Protein AF-M0ZXF6-F1 (afdb_monomer)

Mean predicted aligned error: 4.03 Å

Organism: Solanum tuberosum (NCBI:txid4113)

Foldseek 3Di:
DDPPPLAQDVCVVVVVLLVLQVCCPPPPLVSNVVSLVVLLVNLQRLNNLVSCVVSVVLVSLLCLLPPPPDPVSVVSSVCSCVVHPSNVVVCVVVVPDRD

Structure (mmCIF, N/CA/C/O backbone):
data_AF-M0ZXF6-F1
#
_entry.id   AF-M0ZXF6-F1
#
loop_
_atom_site.group_PDB
_atom_site.id
_atom_site.type_symbol
_atom_site.label_atom_id
_atom_site.label_alt_id
_atom_site.label_comp_id
_atom_site.label_asym_id
_atom_site.label_entity_id
_atom_site.label_seq_id
_atom_site.pdbx_PDB_ins_code
_atom_site.Cartn_x
_atom_site.Cartn_y
_atom_site.Cartn_z
_atom_site.occupancy
_atom_site.B_iso_or_equiv
_atom_site.auth_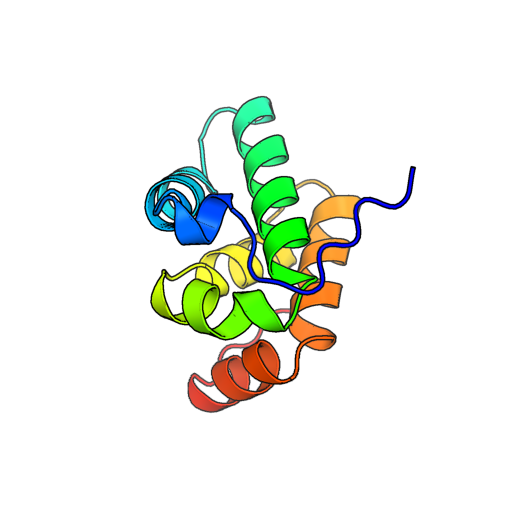seq_id
_atom_site.auth_comp_id
_atom_site.auth_asym_id
_atom_site.auth_atom_id
_atom_site.pdbx_PDB_model_num
ATOM 1 N N . MET A 1 1 ? 18.525 16.537 8.254 1.00 36.56 1 MET A N 1
ATOM 2 C CA . MET A 1 1 ? 17.357 17.131 7.569 1.00 36.56 1 MET A CA 1
ATOM 3 C C . MET A 1 1 ? 16.160 16.228 7.848 1.00 36.56 1 MET A C 1
ATOM 5 O O . MET A 1 1 ? 15.932 15.271 7.127 1.00 36.56 1 MET A O 1
ATOM 9 N N . THR A 1 2 ? 15.481 16.412 8.979 1.00 41.56 2 THR A N 1
ATOM 10 C CA . THR A 1 2 ? 14.374 15.535 9.391 1.00 41.56 2 THR A CA 1
ATOM 11 C C . THR A 1 2 ? 13.068 16.126 8.885 1.00 41.56 2 THR A C 1
ATOM 13 O O . THR A 1 2 ? 12.402 16.885 9.583 1.00 41.56 2 THR A O 1
ATOM 16 N N . GLY A 1 3 ? 12.724 15.811 7.639 1.00 50.78 3 GLY A N 1
ATOM 17 C CA . GLY A 1 3 ? 11.406 16.094 7.081 1.00 50.78 3 GLY A CA 1
ATOM 18 C C . GLY A 1 3 ? 10.364 15.138 7.655 1.00 50.78 3 GLY A C 1
ATOM 19 O O . GLY A 1 3 ? 9.817 14.332 6.919 1.00 50.78 3 GLY A O 1
ATOM 20 N N . SER A 1 4 ? 10.114 15.186 8.963 1.00 52.34 4 SER A N 1
ATOM 21 C CA . SER A 1 4 ? 8.955 14.518 9.558 1.00 52.34 4 SER A CA 1
ATOM 22 C C . SER A 1 4 ? 7.875 15.572 9.748 1.00 52.34 4 SER A C 1
ATOM 24 O O . SER A 1 4 ? 7.760 16.188 10.807 1.00 52.34 4 SER A O 1
ATOM 26 N N . LYS A 1 5 ? 7.129 15.859 8.677 1.00 57.62 5 LYS A N 1
ATOM 27 C CA . LYS A 1 5 ? 5.858 16.562 8.838 1.00 57.62 5 LYS A CA 1
ATOM 28 C C . LYS A 1 5 ? 4.911 15.561 9.493 1.00 57.62 5 LYS A C 1
ATOM 30 O O . LYS A 1 5 ? 4.616 14.524 8.918 1.00 57.62 5 LYS A O 1
ATOM 35 N N . THR A 1 6 ? 4.439 15.878 10.690 1.00 66.12 6 THR A N 1
ATOM 36 C CA . THR A 1 6 ? 3.445 15.095 11.444 1.00 66.12 6 THR A CA 1
ATOM 37 C C . THR A 1 6 ? 2.035 15.158 10.834 1.00 66.12 6 THR A C 1
ATOM 39 O O . THR A 1 6 ? 1.083 14.654 11.425 1.00 66.12 6 THR A O 1
ATOM 42 N N . GLY A 1 7 ? 1.893 15.798 9.671 1.00 79.25 7 GLY A N 1
ATOM 43 C CA . GLY A 1 7 ? 0.637 15.991 8.957 1.00 79.25 7 GLY A CA 1
ATOM 44 C C . GLY A 1 7 ? 0.419 14.975 7.842 1.00 79.25 7 GLY A C 1
ATOM 45 O O . GLY A 1 7 ? 1.256 14.110 7.581 1.00 79.25 7 GLY A O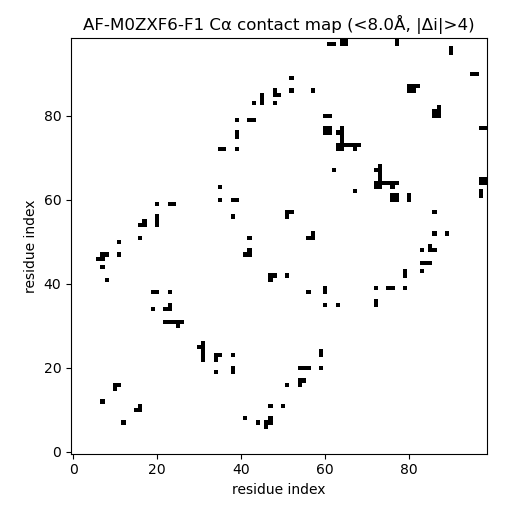 1
ATOM 46 N N . LYS A 1 8 ? -0.730 15.106 7.176 1.00 86.31 8 LYS A N 1
ATOM 47 C CA . LYS A 1 8 ? -1.042 14.317 5.986 1.00 86.31 8 LYS A CA 1
ATOM 48 C C . LYS A 1 8 ? -0.015 14.570 4.888 1.00 86.31 8 LYS A C 1
ATOM 50 O O . LYS A 1 8 ? 0.606 15.630 4.812 1.00 86.31 8 LYS A O 1
ATOM 55 N N . SER A 1 9 ? 0.177 13.568 4.038 1.00 90.69 9 SER A N 1
ATOM 56 C CA . SER A 1 9 ? 1.028 13.721 2.862 1.00 90.69 9 SER A CA 1
ATOM 57 C C . SER A 1 9 ? 0.441 14.759 1.908 1.00 90.69 9 SER A C 1
ATOM 59 O O . SER A 1 9 ? -0.735 14.663 1.557 1.00 90.69 9 SER A O 1
ATOM 61 N N . LEU A 1 10 ? 1.283 15.669 1.408 1.00 91.31 10 LEU A N 1
ATOM 62 C CA . LEU A 1 10 ? 0.901 16.629 0.365 1.00 91.31 10 LEU A CA 1
ATOM 63 C C . LEU A 1 10 ? 0.325 15.926 -0.869 1.00 91.31 10 LEU A C 1
ATOM 65 O O . LEU A 1 10 ? -0.614 16.419 -1.463 1.00 91.31 10 LEU A O 1
ATOM 69 N N . LEU A 1 11 ? 0.795 14.719 -1.202 1.00 89.75 11 LEU A N 1
ATOM 70 C CA . LEU A 1 11 ? 0.234 13.939 -2.311 1.00 89.75 11 LEU A CA 1
ATOM 71 C C . LEU A 1 11 ? -1.258 13.623 -2.112 1.00 89.75 11 LEU A C 1
ATOM 73 O O . LEU A 1 11 ? -2.020 13.568 -3.077 1.00 89.75 11 LEU A O 1
ATOM 77 N N . ILE A 1 12 ? -1.685 13.403 -0.869 1.00 92.44 12 ILE A N 1
ATOM 78 C CA . ILE A 1 12 ? -3.096 13.173 -0.548 1.00 92.44 12 ILE A CA 1
ATOM 79 C C . ILE A 1 12 ? -3.850 14.503 -0.539 1.00 92.44 12 ILE A C 1
ATOM 81 O O . ILE A 1 12 ? -4.948 14.570 -1.086 1.00 92.44 12 ILE A O 1
ATOM 85 N N . GLU A 1 13 ? -3.260 15.551 0.040 1.00 92.12 13 GLU A N 1
ATOM 86 C CA . GLU A 1 13 ? -3.863 16.891 0.092 1.00 92.12 13 GLU A CA 1
ATOM 87 C C . GLU A 1 13 ? -4.075 17.488 -1.309 1.00 92.12 13 GLU A C 1
ATOM 89 O O . GLU A 1 13 ? -5.135 18.047 -1.580 1.00 92.12 13 GLU A O 1
ATOM 94 N N . ASP A 1 14 ? -3.138 17.256 -2.227 1.00 93.88 14 ASP A N 1
ATOM 95 C CA . ASP A 1 14 ? -3.190 17.672 -3.633 1.00 93.88 14 ASP A CA 1
ATOM 96 C C . ASP A 1 14 ? -4.100 16.767 -4.490 1.00 93.88 14 ASP A C 1
ATOM 98 O O . ASP A 1 14 ? -4.180 16.918 -5.709 1.00 93.88 14 ASP A O 1
ATOM 102 N N . GLY A 1 15 ? -4.780 15.786 -3.882 1.00 92.94 15 GLY A N 1
ATOM 103 C CA . GLY A 1 15 ? -5.740 14.923 -4.571 1.00 92.94 15 GLY A CA 1
ATOM 104 C C . GLY A 1 15 ? -5.114 13.911 -5.536 1.00 92.94 15 GLY A C 1
ATOM 105 O O . GLY A 1 15 ? -5.813 13.377 -6.393 1.00 92.94 15 GLY A O 1
ATOM 106 N N . THR A 1 16 ? -3.817 13.610 -5.411 1.00 95.75 16 THR A N 1
ATOM 107 C CA . THR A 1 16 ? -3.114 12.688 -6.330 1.00 95.75 16 THR A CA 1
ATOM 108 C C . THR A 1 16 ? -3.340 11.211 -6.004 1.00 95.75 16 THR A C 1
ATOM 110 O O . THR A 1 16 ? -3.124 10.344 -6.852 1.00 95.75 16 THR A O 1
ATOM 113 N N . LEU A 1 17 ? -3.812 10.905 -4.791 1.00 95.94 17 LEU A N 1
ATOM 114 C CA . LEU A 1 17 ? -4.011 9.538 -4.308 1.00 95.94 17 LEU A CA 1
ATOM 115 C C . LEU A 1 17 ? -4.816 8.633 -5.270 1.00 95.94 17 LEU A C 1
ATOM 117 O O . LEU A 1 17 ? -4.356 7.516 -5.504 1.00 95.94 17 LEU A O 1
ATOM 121 N N . PRO A 1 18 ? -5.947 9.059 -5.875 1.00 95.75 18 PRO A N 1
ATOM 122 C CA . PRO A 1 18 ? -6.688 8.217 -6.818 1.00 95.75 18 PRO A CA 1
ATOM 123 C C . PRO A 1 18 ? -5.846 7.790 -8.025 1.00 95.75 18 PRO A C 1
ATOM 125 O O . PRO A 1 18 ? -5.906 6.636 -8.444 1.00 95.75 18 PRO A O 1
ATOM 128 N N . TRP A 1 19 ? -5.013 8.695 -8.548 1.00 95.50 19 TRP A N 1
ATOM 129 C CA . TRP A 1 19 ? -4.119 8.388 -9.663 1.00 95.50 19 TRP A CA 1
ATOM 130 C C . TRP A 1 19 ? -3.044 7.378 -9.253 1.00 95.50 19 TRP A C 1
ATOM 132 O O . TRP A 1 19 ? -2.760 6.442 -9.999 1.00 95.50 19 TRP A O 1
ATOM 142 N N . ILE A 1 20 ? -2.482 7.527 -8.048 1.00 96.44 20 ILE A N 1
ATOM 143 C CA . ILE A 1 20 ? -1.492 6.587 -7.500 1.00 96.44 20 ILE A CA 1
ATOM 144 C C . ILE A 1 20 ? -2.107 5.188 -7.374 1.00 96.44 20 ILE A C 1
ATOM 146 O O . ILE A 1 20 ? -1.512 4.221 -7.842 1.00 96.44 20 ILE A O 1
ATOM 150 N N . VAL A 1 21 ? -3.307 5.079 -6.794 1.00 97.12 21 VAL A N 1
ATOM 151 C CA . VAL A 1 21 ? -4.020 3.800 -6.633 1.00 97.12 21 VAL A CA 1
ATOM 152 C C . VAL A 1 21 ? -4.311 3.161 -7.990 1.00 97.12 21 VAL A C 1
ATOM 154 O O . VAL A 1 21 ? -3.998 1.992 -8.190 1.00 97.12 21 VAL A O 1
ATOM 157 N N . GLN A 1 22 ? -4.817 3.931 -8.957 1.00 96.19 22 GLN A N 1
ATOM 158 C CA . GLN A 1 22 ? -5.120 3.430 -10.302 1.00 96.19 22 GLN A CA 1
ATOM 159 C C . GLN A 1 22 ? -3.884 2.875 -11.029 1.00 96.19 22 GLN A C 1
ATOM 161 O O . GLN A 1 22 ? -4.001 1.952 -11.833 1.00 96.19 22 GLN A O 1
ATOM 166 N N . ASN A 1 23 ? -2.699 3.424 -10.759 1.00 95.81 23 ASN A N 1
ATOM 167 C CA . ASN A 1 23 ? -1.458 3.021 -11.418 1.00 95.81 23 ASN A CA 1
ATOM 168 C C . ASN A 1 23 ? -0.620 2.033 -10.583 1.00 95.81 23 ASN A C 1
ATOM 170 O O . ASN A 1 23 ? 0.472 1.650 -11.001 1.00 95.81 23 ASN A O 1
ATOM 174 N N . ALA A 1 24 ? -1.111 1.583 -9.427 1.00 95.25 24 ALA A N 1
ATOM 175 C CA . ALA A 1 24 ? -0.380 0.692 -8.526 1.00 95.25 24 ALA A CA 1
ATOM 176 C C . ALA A 1 24 ? -0.064 -0.679 -9.131 1.00 95.25 24 ALA A C 1
ATOM 178 O O . ALA A 1 24 ? 0.938 -1.289 -8.764 1.00 95.25 24 ALA A O 1
ATOM 179 N N . ASN A 1 25 ? -0.880 -1.137 -10.081 1.00 94.50 25 ASN A N 1
ATOM 180 C CA . ASN A 1 25 ? -0.662 -2.360 -10.847 1.00 94.50 25 ASN A CA 1
ATOM 181 C C . ASN A 1 25 ? -0.278 -2.065 -12.309 1.00 94.50 25 ASN A C 1
ATOM 183 O O . ASN A 1 25 ? -0.793 -2.681 -13.235 1.00 94.50 25 ASN A O 1
ATOM 187 N N . ASN A 1 26 ? 0.584 -1.070 -12.538 1.00 95.50 26 ASN A N 1
ATOM 188 C CA . ASN A 1 26 ? 1.036 -0.731 -13.889 1.00 95.50 26 ASN A CA 1
ATOM 189 C C . ASN A 1 26 ? 1.770 -1.915 -14.551 1.00 95.50 26 ASN A C 1
ATOM 191 O O . ASN A 1 26 ? 2.567 -2.587 -13.901 1.00 95.50 26 ASN A O 1
ATOM 195 N N . GLU A 1 27 ? 1.579 -2.139 -15.850 1.00 92.94 27 GLU A N 1
ATOM 196 C CA . GLU A 1 27 ? 2.241 -3.232 -16.583 1.00 92.94 27 GLU A CA 1
ATOM 197 C C . GLU A 1 27 ? 3.772 -3.085 -16.615 1.00 92.94 27 GLU A C 1
ATOM 19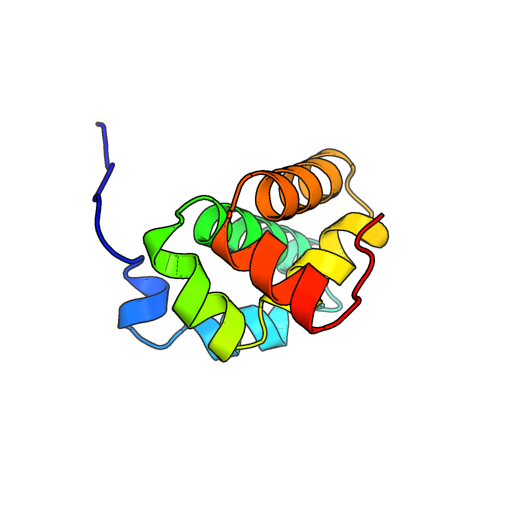9 O O . GLU A 1 27 ? 4.521 -4.060 -16.473 1.00 92.94 27 GLU A O 1
ATOM 204 N N . ALA A 1 28 ? 4.267 -1.849 -16.722 1.00 95.00 28 ALA A N 1
ATOM 205 C CA . ALA A 1 28 ? 5.694 -1.574 -16.745 1.00 95.00 28 ALA A CA 1
ATOM 206 C C . ALA A 1 28 ? 6.303 -1.785 -15.351 1.00 95.00 28 ALA A C 1
ATOM 208 O O . ALA A 1 28 ? 6.122 -0.979 -14.437 1.00 95.00 28 ALA A O 1
ATOM 209 N N . SER A 1 29 ? 7.095 -2.852 -15.213 1.00 90.88 29 SER A N 1
ATOM 210 C CA .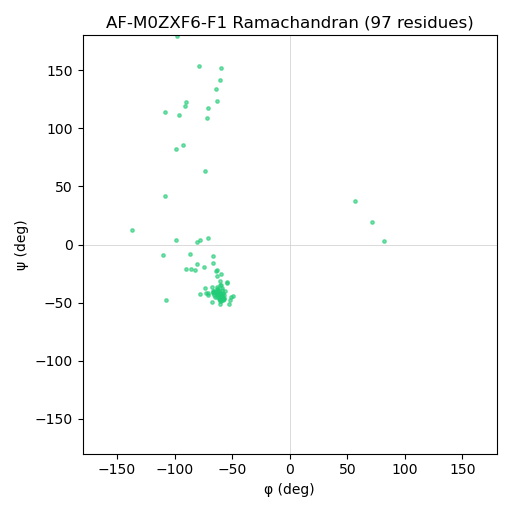 SER A 1 29 ? 7.734 -3.254 -13.950 1.00 90.88 29 SER A CA 1
ATOM 211 C C . SER A 1 29 ? 8.470 -2.114 -13.214 1.00 90.88 29 SER A C 1
ATOM 213 O O . SER A 1 29 ? 8.250 -1.962 -12.009 1.00 90.88 29 SER A O 1
ATOM 215 N N . PRO A 1 30 ? 9.266 -1.246 -13.883 1.00 92.56 30 PRO A N 1
ATOM 216 C CA . PRO A 1 30 ? 9.904 -0.116 -13.204 1.00 92.56 30 PRO A CA 1
ATOM 217 C C . PRO A 1 30 ? 8.904 0.888 -12.619 1.00 92.56 30 PRO A C 1
ATOM 219 O O . PRO A 1 30 ? 9.089 1.344 -11.494 1.00 92.56 30 PRO A O 1
ATOM 222 N N . ILE A 1 31 ? 7.832 1.205 -13.354 1.00 94.56 31 ILE A N 1
ATOM 223 C CA . ILE A 1 31 ? 6.800 2.155 -12.917 1.00 94.56 31 ILE A CA 1
ATOM 224 C C . ILE A 1 31 ? 6.034 1.565 -11.737 1.00 94.56 31 ILE A C 1
ATOM 226 O O . ILE A 1 31 ? 5.940 2.200 -10.687 1.00 94.56 31 ILE A O 1
ATOM 230 N N . ARG A 1 32 ? 5.572 0.318 -11.878 1.00 96.00 32 ARG A N 1
ATOM 231 C CA . ARG A 1 32 ? 4.856 -0.411 -10.830 1.00 96.00 32 ARG A CA 1
ATOM 232 C C . ARG A 1 32 ? 5.632 -0.411 -9.520 1.00 96.00 32 ARG A C 1
ATOM 234 O O . ARG A 1 32 ? 5.111 0.044 -8.511 1.00 96.00 32 ARG A O 1
ATOM 241 N N . ARG A 1 33 ? 6.915 -0.789 -9.554 1.00 95.94 33 ARG A N 1
ATOM 242 C CA . ARG A 1 33 ? 7.796 -0.786 -8.375 1.00 95.94 33 ARG A CA 1
ATOM 243 C C . ARG A 1 33 ? 7.789 0.557 -7.639 1.00 95.94 33 ARG A C 1
ATOM 245 O O . ARG A 1 33 ? 7.725 0.587 -6.412 1.00 95.94 33 ARG A O 1
ATOM 252 N N . HIS A 1 34 ? 7.933 1.665 -8.367 1.00 95.94 34 HIS A N 1
ATOM 253 C CA . HIS A 1 34 ? 7.984 2.991 -7.751 1.00 95.94 34 HIS A CA 1
ATOM 254 C C . HIS A 1 34 ? 6.644 3.386 -7.128 1.00 95.94 34 HIS A C 1
ATOM 256 O O . HIS A 1 34 ? 6.632 3.988 -6.055 1.00 95.94 34 HIS A O 1
ATOM 262 N N . ILE A 1 35 ? 5.534 3.009 -7.759 1.00 97.19 35 ILE A N 1
ATOM 263 C CA . ILE A 1 35 ? 4.192 3.302 -7.254 1.00 97.19 35 ILE A CA 1
ATOM 264 C C . ILE A 1 35 ? 3.858 2.436 -6.036 1.00 97.19 35 ILE A C 1
ATOM 266 O O . ILE A 1 35 ? 3.353 2.960 -5.046 1.00 97.19 35 ILE A O 1
ATOM 270 N N . GLU A 1 36 ? 4.209 1.149 -6.049 1.00 97.69 36 GLU A N 1
ATOM 271 C CA . GLU A 1 36 ? 4.042 0.258 -4.894 1.00 97.69 36 GLU A CA 1
ATOM 272 C C . GLU A 1 36 ? 4.820 0.780 -3.674 1.00 97.69 36 GLU A C 1
ATOM 274 O O . GLU A 1 36 ? 4.273 0.865 -2.576 1.00 97.69 36 GLU A O 1
ATOM 279 N N . LEU A 1 37 ? 6.068 1.228 -3.866 1.00 96.94 37 LEU A N 1
ATOM 280 C CA . LEU A 1 37 ? 6.844 1.880 -2.805 1.00 96.94 37 LEU A CA 1
ATOM 281 C C . LEU A 1 37 ? 6.192 3.176 -2.314 1.00 96.94 37 LEU A C 1
ATOM 283 O O . LEU A 1 37 ? 6.137 3.407 -1.108 1.00 96.94 37 LEU A O 1
ATOM 287 N N . ALA A 1 38 ? 5.701 4.022 -3.224 1.00 96.62 38 ALA A N 1
ATOM 288 C CA . ALA A 1 38 ? 5.016 5.256 -2.852 1.00 96.62 38 ALA A CA 1
ATOM 289 C C . ALA A 1 38 ? 3.768 4.969 -2.003 1.00 96.62 38 ALA A C 1
ATOM 291 O O . ALA A 1 38 ? 3.589 5.599 -0.962 1.00 96.62 38 ALA A O 1
ATOM 292 N N . LEU A 1 39 ? 2.953 3.981 -2.387 1.00 97.19 39 LEU A N 1
ATOM 293 C CA . LEU A 1 39 ? 1.800 3.543 -1.598 1.00 97.19 39 LEU A CA 1
ATOM 294 C C . LEU A 1 39 ? 2.210 3.045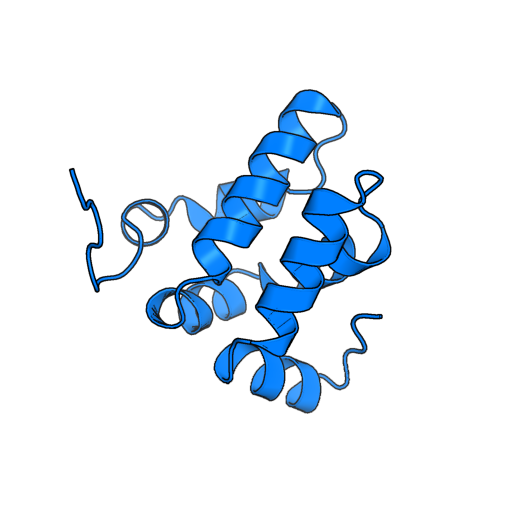 -0.215 1.00 97.19 39 LEU A C 1
ATOM 296 O O . LEU A 1 39 ? 1.640 3.490 0.779 1.00 97.19 39 LEU A O 1
ATOM 300 N N . CYS A 1 40 ? 3.216 2.174 -0.136 1.00 97.50 40 CYS A N 1
ATOM 301 C CA . CYS A 1 40 ? 3.722 1.679 1.138 1.00 97.50 40 CYS A CA 1
ATOM 302 C C . CYS A 1 40 ? 4.180 2.821 2.055 1.00 97.50 40 CYS A C 1
ATOM 304 O O . CYS A 1 40 ? 3.785 2.852 3.217 1.00 97.50 40 CYS A O 1
ATOM 306 N N . HIS A 1 41 ? 4.954 3.783 1.545 1.00 95.62 41 HIS A N 1
ATOM 307 C CA . HIS A 1 41 ? 5.431 4.919 2.339 1.00 95.62 41 HIS A CA 1
ATOM 308 C C . HIS A 1 41 ? 4.301 5.861 2.770 1.00 95.62 41 HIS A C 1
ATOM 310 O O . HIS A 1 41 ? 4.288 6.315 3.911 1.00 95.62 41 HIS A O 1
ATOM 316 N N . LEU A 1 42 ? 3.318 6.134 1.904 1.00 96.62 42 LEU A N 1
ATOM 317 C CA . LEU A 1 42 ? 2.132 6.905 2.293 1.00 96.62 42 LEU A CA 1
ATOM 318 C C . LEU A 1 42 ? 1.383 6.217 3.440 1.00 96.62 42 LEU A C 1
ATOM 320 O O . LEU A 1 42 ? 0.982 6.879 4.398 1.00 96.62 42 LEU A O 1
ATOM 324 N N . ALA A 1 43 ? 1.247 4.896 3.355 1.00 96.94 43 ALA A N 1
ATOM 325 C CA . ALA A 1 43 ? 0.509 4.080 4.305 1.00 96.94 43 ALA A CA 1
ATOM 326 C C . ALA A 1 43 ? 1.240 3.870 5.645 1.00 96.94 43 ALA A C 1
ATOM 328 O O . ALA A 1 43 ? 0.588 3.590 6.647 1.00 96.94 43 ALA A O 1
ATOM 329 N N . GLN A 1 44 ? 2.562 4.064 5.709 1.00 95.06 44 GLN A N 1
ATOM 330 C CA . GLN A 1 44 ? 3.311 4.024 6.975 1.00 95.06 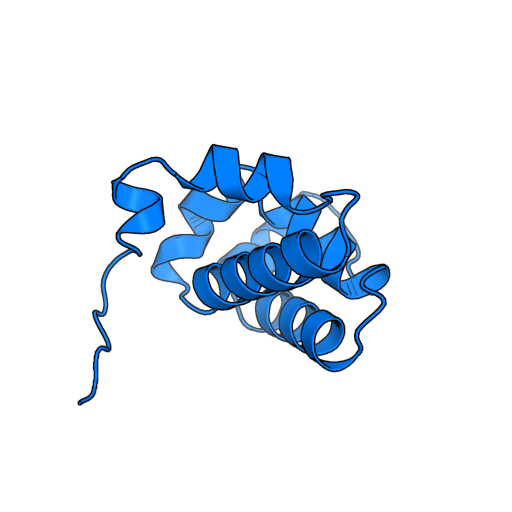44 GLN A CA 1
ATOM 331 C C . GLN A 1 44 ? 2.888 5.120 7.964 1.00 95.06 44 GLN A C 1
ATOM 333 O O . GLN A 1 44 ? 3.108 4.987 9.168 1.00 95.06 44 GLN A O 1
ATOM 338 N N . HIS A 1 45 ? 2.289 6.207 7.477 1.00 94.56 45 HIS A N 1
ATOM 339 C CA . HIS A 1 45 ? 1.805 7.290 8.321 1.00 94.56 45 HIS A CA 1
ATOM 340 C C . HIS A 1 45 ? 0.313 7.113 8.618 1.00 94.56 45 HIS A C 1
ATOM 342 O O . HIS A 1 45 ? -0.531 7.329 7.752 1.00 94.56 45 HIS A O 1
ATOM 348 N N . GLU A 1 46 ? -0.025 6.809 9.874 1.00 94.94 46 GLU A N 1
ATOM 349 C CA . GLU A 1 46 ? -1.410 6.558 10.314 1.00 94.94 46 GLU A CA 1
ATOM 350 C C . GLU A 1 46 ? -2.383 7.696 9.962 1.00 94.94 46 GLU A C 1
ATOM 352 O O . GLU A 1 46 ? -3.547 7.462 9.641 1.00 94.94 46 GLU A O 1
ATOM 357 N N . VAL A 1 47 ? -1.898 8.941 9.952 1.00 95.88 47 VAL A N 1
ATOM 358 C CA . VAL A 1 47 ? -2.691 10.123 9.581 1.00 95.88 47 VAL A CA 1
ATOM 359 C C . VAL A 1 47 ? -3.252 10.048 8.150 1.00 95.88 47 VAL A C 1
ATOM 361 O O . VAL A 1 47 ? -4.300 10.632 7.874 1.00 95.88 47 VAL A O 1
ATOM 364 N N . ASN A 1 48 ? -2.603 9.290 7.259 1.00 96.75 48 ASN A N 1
ATOM 365 C CA . ASN A 1 48 ? -3.032 9.078 5.877 1.00 96.75 48 ASN A CA 1
ATOM 366 C C . ASN A 1 48 ? -4.043 7.929 5.742 1.00 96.75 48 ASN A C 1
ATOM 368 O O . ASN A 1 48 ? -4.784 7.881 4.759 1.00 96.75 48 ASN A O 1
ATOM 372 N N . ALA A 1 49 ? -4.098 7.005 6.708 1.00 97.19 49 ALA A N 1
ATOM 373 C CA . ALA A 1 49 ? -4.774 5.718 6.547 1.00 97.19 49 ALA A CA 1
ATOM 374 C C . ALA A 1 49 ? -6.261 5.862 6.189 1.00 97.19 49 ALA A C 1
ATOM 376 O O . ALA A 1 49 ? -6.751 5.179 5.293 1.00 97.19 49 ALA A O 1
ATOM 377 N N . LYS A 1 50 ? -6.981 6.801 6.816 1.00 97.00 50 LYS A N 1
ATOM 378 C CA . LYS A 1 50 ? -8.407 7.036 6.523 1.00 97.00 50 LYS A CA 1
ATOM 379 C C . LYS A 1 50 ? -8.656 7.477 5.080 1.00 97.00 50 LYS A C 1
ATOM 381 O O . LYS A 1 50 ? -9.616 7.012 4.469 1.00 97.00 50 LYS A O 1
ATOM 386 N N . ASP A 1 51 ? -7.824 8.365 4.544 1.00 97.69 51 ASP A N 1
ATOM 387 C CA . ASP A 1 51 ? -7.964 8.835 3.161 1.00 97.69 51 ASP A CA 1
ATOM 388 C C . ASP A 1 51 ? -7.528 7.749 2.176 1.00 97.69 51 ASP A C 1
ATOM 390 O O . ASP A 1 51 ? -8.189 7.532 1.166 1.00 97.69 51 ASP A O 1
ATOM 394 N N . MET A 1 52 ? -6.486 6.991 2.521 1.00 98.06 52 MET A N 1
ATOM 395 C CA . MET A 1 52 ? -6.037 5.827 1.757 1.00 98.06 52 MET A CA 1
ATOM 396 C C . MET A 1 52 ? -7.105 4.734 1.660 1.00 98.06 52 MET A C 1
ATOM 398 O O . MET A 1 52 ? -7.355 4.229 0.568 1.00 98.06 52 MET A O 1
ATOM 402 N N . ILE A 1 53 ? -7.787 4.413 2.763 1.00 98.25 53 ILE A N 1
ATOM 403 C CA . ILE A 1 53 ? -8.918 3.473 2.772 1.00 98.25 53 ILE A CA 1
ATOM 404 C C . ILE A 1 53 ? -10.038 3.984 1.862 1.00 98.25 53 ILE A C 1
ATOM 406 O O . ILE A 1 53 ? -10.486 3.259 0.976 1.00 98.25 53 ILE A O 1
ATOM 410 N N . LYS A 1 54 ? -10.456 5.246 2.030 1.00 97.00 54 LYS A N 1
ATOM 411 C CA . LYS A 1 54 ? -11.502 5.861 1.193 1.00 97.00 54 LYS A CA 1
ATOM 412 C C . LYS A 1 54 ? -11.126 5.902 -0.289 1.00 97.00 54 LYS A C 1
ATOM 414 O O . LYS A 1 54 ? -11.998 5.753 -1.135 1.00 97.00 54 LYS A O 1
ATOM 419 N N . GLY A 1 55 ? -9.844 6.093 -0.592 1.00 96.06 55 GLY A N 1
ATOM 420 C CA . GLY A 1 55 ? -9.298 6.122 -1.946 1.00 96.06 55 GLY A CA 1
ATOM 421 C C . GLY A 1 55 ? -9.060 4.744 -2.568 1.00 96.06 55 GLY A C 1
ATOM 422 O O . GLY A 1 55 ? -8.540 4.681 -3.676 1.00 96.06 55 GLY A O 1
ATOM 423 N N . GLY A 1 56 ? -9.396 3.648 -1.879 1.00 96.75 56 GLY A N 1
ATOM 424 C CA . GLY A 1 56 ? -9.236 2.284 -2.394 1.00 96.75 56 GLY A CA 1
ATOM 425 C C . GLY A 1 56 ? -7.825 1.702 -2.264 1.00 96.75 56 GLY A C 1
ATOM 426 O O . GLY A 1 56 ? -7.601 0.561 -2.659 1.00 96.75 56 GLY A O 1
ATOM 427 N N . ALA A 1 57 ? -6.883 2.425 -1.652 1.00 97.81 57 ALA A N 1
ATOM 428 C CA . ALA A 1 57 ? -5.493 1.985 -1.526 1.00 97.81 57 ALA A CA 1
ATOM 429 C C . ALA A 1 57 ? -5.327 0.717 -0.673 1.00 97.81 57 ALA A C 1
ATOM 431 O O . ALA A 1 57 ? -4.334 0.013 -0.827 1.00 97.81 57 ALA A O 1
ATOM 432 N N . LEU A 1 58 ? -6.286 0.405 0.211 1.00 98.00 58 LEU A N 1
ATOM 433 C CA . LEU A 1 58 ? -6.250 -0.821 1.014 1.00 98.00 58 LEU A CA 1
ATOM 434 C C . LEU A 1 58 ? -6.162 -2.077 0.134 1.00 98.00 58 LEU A C 1
ATOM 436 O O . LEU A 1 58 ? -5.367 -2.966 0.420 1.00 98.00 58 LEU A O 1
ATOM 440 N N . TRP A 1 59 ? -6.943 -2.137 -0.945 1.00 97.38 59 TRP A N 1
ATOM 441 C CA . TRP A 1 59 ? -6.952 -3.287 -1.849 1.00 97.38 59 TRP A CA 1
ATOM 442 C C . TRP A 1 59 ? -5.623 -3.447 -2.580 1.00 97.38 59 TRP A C 1
ATOM 444 O O . TRP A 1 59 ? -5.108 -4.558 -2.681 1.00 97.38 59 TRP A O 1
ATOM 454 N N . GLU A 1 60 ? -5.026 -2.334 -3.005 1.00 98.12 60 GLU A N 1
ATOM 455 C CA . GLU A 1 60 ? -3.699 -2.352 -3.616 1.00 98.12 60 GLU A CA 1
ATOM 456 C C . GLU A 1 60 ? -2.622 -2.773 -2.617 1.00 98.12 60 GLU A C 1
ATOM 458 O O . GLU A 1 60 ? -1.773 -3.583 -2.964 1.00 98.12 60 GLU A O 1
ATOM 463 N N . LEU A 1 61 ? -2.670 -2.319 -1.361 1.00 98.19 61 LEU A N 1
ATOM 464 C CA . LEU A 1 61 ? -1.726 -2.768 -0.329 1.00 98.19 61 LEU A CA 1
ATOM 465 C C . LEU A 1 61 ? -1.832 -4.278 -0.066 1.00 98.19 61 LEU A C 1
ATOM 467 O O . LEU A 1 61 ? -0.802 -4.932 0.080 1.00 98.19 61 LEU A O 1
ATOM 471 N N . VAL A 1 62 ? -3.049 -4.833 -0.049 1.00 98.25 62 VAL A N 1
ATOM 472 C CA . VAL A 1 62 ? -3.282 -6.284 0.088 1.00 98.25 62 VAL A CA 1
ATOM 473 C C . VAL A 1 62 ? -2.766 -7.052 -1.130 1.00 98.25 62 VAL A C 1
ATOM 475 O O . VAL A 1 62 ? -2.141 -8.099 -0.980 1.00 98.25 62 VAL A O 1
ATOM 478 N N . ARG A 1 63 ? -2.986 -6.539 -2.346 1.00 97.62 63 ARG A N 1
ATOM 479 C CA . ARG A 1 63 ? -2.404 -7.126 -3.561 1.00 97.62 63 ARG A CA 1
ATOM 480 C C . ARG A 1 63 ? -0.879 -7.104 -3.486 1.00 97.62 63 ARG A C 1
ATOM 482 O O . ARG A 1 63 ? -0.237 -8.117 -3.725 1.00 97.62 63 ARG A O 1
ATOM 489 N N . ILE A 1 64 ? -0.284 -5.973 -3.109 1.00 97.94 64 ILE A N 1
ATOM 490 C CA . ILE A 1 64 ? 1.172 -5.825 -3.006 1.00 97.94 64 ILE A CA 1
ATOM 491 C C . ILE A 1 64 ? 1.743 -6.786 -1.958 1.00 97.94 64 ILE A C 1
ATOM 493 O O . ILE A 1 64 ? 2.774 -7.399 -2.224 1.00 97.94 64 ILE A O 1
ATOM 497 N N . SER A 1 65 ? 1.089 -6.964 -0.802 1.00 97.88 65 SER A N 1
ATOM 498 C CA . SER A 1 65 ? 1.560 -7.877 0.254 1.00 97.88 65 SER A CA 1
ATOM 499 C C . SER A 1 65 ? 1.531 -9.355 -0.145 1.00 97.88 65 SER A C 1
ATOM 501 O O . SER A 1 65 ? 2.207 -10.161 0.493 1.00 97.88 65 SER A O 1
ATOM 503 N N . ARG A 1 66 ? 0.812 -9.713 -1.212 1.00 96.12 66 ARG A N 1
ATOM 504 C CA . ARG A 1 66 ? 0.669 -11.092 -1.703 1.00 96.12 66 ARG A CA 1
ATOM 505 C C . ARG A 1 66 ? 1.430 -11.345 -2.998 1.00 96.12 66 ARG A C 1
ATOM 507 O O . ARG A 1 66 ? 2.193 -12.302 -3.088 1.00 96.12 66 ARG A O 1
ATOM 514 N N . ASP A 1 67 ? 1.275 -10.441 -3.957 1.00 95.50 67 ASP A N 1
ATOM 515 C CA . ASP A 1 67 ? 1.597 -10.688 -5.363 1.00 95.50 67 ASP A CA 1
ATOM 516 C C . ASP A 1 67 ? 2.822 -9.900 -5.845 1.00 95.50 67 ASP A C 1
ATOM 518 O O . ASP A 1 67 ? 3.313 -10.127 -6.954 1.00 95.50 67 ASP A O 1
ATOM 522 N N . CYS A 1 68 ? 3.345 -8.957 -5.047 1.00 95.56 68 CYS A N 1
ATOM 523 C CA . CYS A 1 68 ? 4.520 -8.192 -5.454 1.00 95.56 68 CYS A CA 1
ATOM 524 C C . CYS A 1 68 ? 5.731 -9.124 -5.627 1.00 95.56 68 CYS A C 1
ATOM 526 O O . CYS A 1 68 ? 6.168 -9.808 -4.693 1.00 95.56 68 CYS A O 1
ATOM 528 N N . SER A 1 69 ? 6.323 -9.095 -6.826 1.00 92.88 69 SER A N 1
ATOM 529 C CA . SER A 1 69 ? 7.481 -9.921 -7.198 1.00 92.88 69 SER A CA 1
ATOM 530 C C . SER A 1 69 ? 8.758 -9.572 -6.433 1.00 92.88 69 SER A C 1
ATOM 532 O O . SER A 1 69 ? 9.759 -10.280 -6.531 1.00 92.88 69 SER A O 1
ATOM 534 N N . ARG A 1 70 ? 8.745 -8.466 -5.686 1.00 95.00 70 ARG A N 1
ATOM 535 C CA . ARG A 1 70 ? 9.871 -7.981 -4.904 1.00 95.00 70 ARG A CA 1
ATOM 536 C C . ARG A 1 70 ? 9.619 -8.175 -3.414 1.00 95.00 70 ARG A C 1
ATOM 538 O O . ARG A 1 70 ? 8.758 -7.520 -2.831 1.00 95.00 70 ARG A O 1
ATOM 545 N N . ASP A 1 71 ? 10.415 -9.042 -2.799 1.00 96.50 71 ASP A N 1
ATOM 546 C CA . ASP A 1 71 ? 10.296 -9.422 -1.385 1.00 96.50 71 ASP A CA 1
ATOM 547 C C . ASP A 1 71 ? 10.351 -8.251 -0.406 1.00 96.50 71 ASP A C 1
ATOM 549 O O . ASP A 1 71 ? 9.597 -8.219 0.567 1.00 96.50 71 ASP A O 1
ATOM 553 N N . ASP A 1 72 ? 11.226 -7.280 -0.671 1.00 96.25 72 ASP A N 1
ATOM 554 C CA . ASP A 1 72 ? 11.392 -6.086 0.156 1.00 96.25 72 ASP A CA 1
ATOM 555 C C . ASP A 1 72 ? 10.098 -5.262 0.211 1.00 96.25 72 ASP A C 1
ATOM 557 O O . ASP A 1 72 ? 9.636 -4.890 1.291 1.00 96.25 72 ASP A O 1
ATOM 561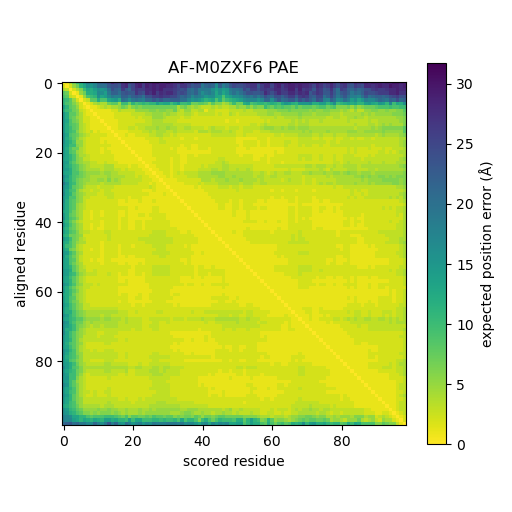 N N . ILE A 1 73 ? 9.475 -5.036 -0.946 1.00 97.56 73 ILE A N 1
ATOM 562 C CA . ILE A 1 73 ? 8.223 -4.282 -1.074 1.00 97.56 73 ILE A CA 1
ATOM 563 C C . ILE A 1 73 ? 7.049 -5.080 -0.512 1.00 97.56 73 ILE A C 1
ATOM 565 O O . ILE A 1 73 ? 6.241 -4.529 0.236 1.00 97.56 73 ILE A O 1
ATOM 569 N N . ARG A 1 74 ? 6.976 -6.379 -0.818 1.00 97.62 74 ARG A N 1
ATOM 570 C CA . ARG A 1 74 ? 5.929 -7.269 -0.306 1.00 97.62 74 ARG A CA 1
ATOM 571 C C . ARG A 1 74 ? 5.919 -7.297 1.224 1.00 97.62 74 ARG A C 1
ATOM 573 O O . ARG A 1 74 ? 4.883 -7.083 1.853 1.00 97.62 74 ARG A O 1
ATOM 580 N N . THR A 1 75 ? 7.098 -7.458 1.824 1.00 97.56 75 THR A N 1
ATOM 581 C CA . THR A 1 75 ? 7.286 -7.426 3.281 1.00 97.56 75 THR A CA 1
ATOM 582 C C . THR A 1 75 ? 6.923 -6.065 3.864 1.00 97.56 75 THR A C 1
ATOM 584 O O . THR A 1 75 ? 6.311 -5.991 4.931 1.00 97.56 75 THR A O 1
ATOM 587 N N . LEU A 1 76 ? 7.285 -4.976 3.181 1.00 97.62 76 LEU A N 1
ATOM 588 C CA . LEU A 1 76 ? 6.933 -3.629 3.612 1.00 97.62 76 LEU A CA 1
ATOM 589 C C . LEU A 1 76 ? 5.412 -3.416 3.618 1.00 97.62 76 LEU A C 1
ATOM 591 O O . LEU A 1 76 ? 4.891 -2.919 4.611 1.00 97.62 76 LEU A O 1
ATOM 595 N N 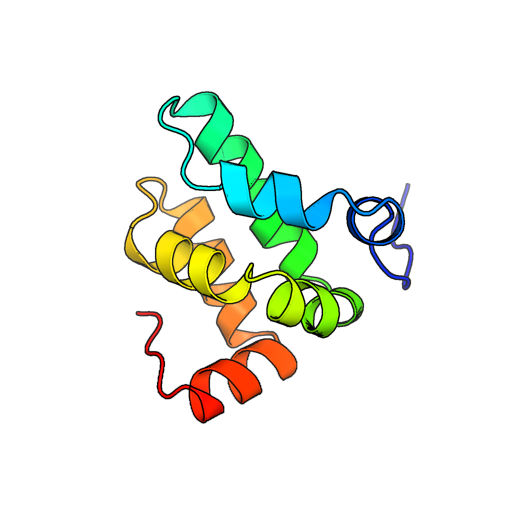. ALA A 1 77 ? 4.699 -3.834 2.570 1.00 98.00 77 ALA A N 1
ATOM 596 C CA . ALA A 1 77 ? 3.240 -3.731 2.500 1.00 98.00 77 ALA A CA 1
ATOM 597 C C . ALA A 1 77 ? 2.560 -4.515 3.631 1.00 98.00 77 ALA A C 1
ATOM 599 O O . ALA A 1 77 ? 1.721 -3.965 4.345 1.00 98.00 77 ALA A O 1
ATOM 600 N N . TYR A 1 78 ? 2.988 -5.761 3.859 1.00 98.00 78 TYR A N 1
ATOM 601 C CA . TYR A 1 78 ? 2.497 -6.583 4.967 1.00 98.00 78 TYR A CA 1
ATOM 602 C C . TYR A 1 78 ? 2.721 -5.909 6.331 1.00 98.00 78 TYR A C 1
ATOM 604 O O . TYR A 1 78 ? 1.805 -5.808 7.152 1.00 98.00 78 TYR A O 1
ATOM 612 N N . ARG A 1 79 ? 3.929 -5.386 6.577 1.00 97.31 79 ARG A N 1
ATOM 613 C CA . ARG A 1 79 ? 4.240 -4.649 7.813 1.00 97.31 79 ARG A CA 1
ATOM 614 C C . ARG A 1 79 ? 3.355 -3.422 7.978 1.00 97.31 79 ARG A C 1
ATOM 616 O O . ARG A 1 79 ? 2.851 -3.200 9.067 1.00 97.31 79 ARG A O 1
ATOM 623 N N . THR A 1 80 ? 3.122 -2.664 6.913 1.00 96.19 80 THR A N 1
ATOM 624 C CA . THR A 1 80 ? 2.260 -1.482 6.956 1.00 96.19 80 THR A CA 1
ATOM 625 C C . THR A 1 80 ? 0.805 -1.830 7.295 1.00 96.19 80 THR A C 1
ATOM 627 O O .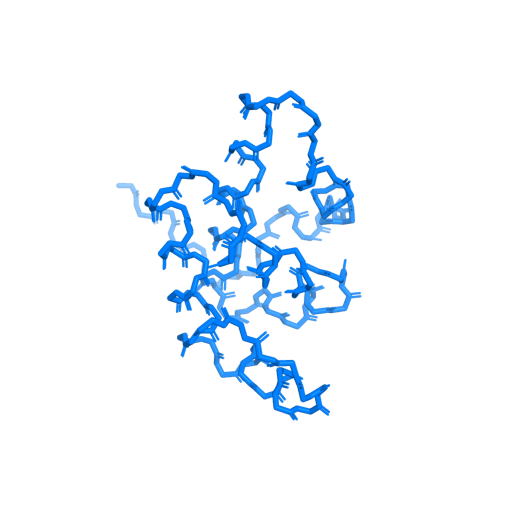 THR A 1 80 ? 0.202 -1.172 8.146 1.00 96.19 80 THR A O 1
ATOM 630 N N . LEU A 1 81 ? 0.251 -2.892 6.694 1.00 97.44 81 LEU A N 1
ATOM 631 C CA . LEU A 1 81 ? -1.103 -3.379 6.996 1.00 97.44 81 LEU A CA 1
ATOM 632 C C . LEU A 1 81 ? -1.235 -3.857 8.447 1.00 97.44 81 LEU A C 1
ATOM 634 O O . LEU A 1 81 ? -2.248 -3.603 9.097 1.00 97.44 81 LEU A O 1
ATOM 638 N N . THR A 1 82 ? -0.197 -4.514 8.967 1.00 96.06 82 THR A N 1
ATOM 639 C CA . THR A 1 82 ? -0.171 -5.029 10.343 1.00 96.06 82 THR A CA 1
ATOM 640 C C . THR A 1 82 ? 0.203 -3.979 11.386 1.00 96.06 82 THR A C 1
ATOM 642 O O . THR A 1 82 ? -0.149 -4.154 12.546 1.00 96.06 82 THR A O 1
ATOM 645 N N . SER A 1 83 ? 0.878 -2.885 11.036 1.00 95.44 83 SER A N 1
ATOM 646 C CA . SER A 1 83 ? 1.269 -1.854 12.007 1.00 95.44 83 SER A CA 1
ATOM 647 C C . SER A 1 83 ? 0.232 -0.746 12.191 1.00 95.44 83 SER A C 1
ATOM 649 O O . SER A 1 83 ? 0.267 -0.056 13.206 1.00 95.44 83 SER A O 1
ATOM 651 N N . SER A 1 84 ? -0.667 -0.545 11.223 1.00 97.06 84 SER A N 1
ATOM 652 C CA . SER A 1 84 ? -1.689 0.511 11.262 1.00 97.06 84 SER A CA 1
ATOM 653 C C . SER A 1 84 ? -2.997 0.017 11.895 1.00 97.06 84 SER A C 1
ATOM 655 O O . SER A 1 84 ? -3.651 -0.870 11.333 1.00 97.06 84 SER A O 1
ATOM 657 N N . PRO A 1 85 ? -3.454 0.617 13.011 1.00 97.50 85 PRO A N 1
ATOM 658 C CA . PRO A 1 85 ? -4.752 0.296 13.598 1.00 97.50 85 PRO A CA 1
ATOM 659 C C . PRO A 1 85 ? -5.924 0.544 12.641 1.00 97.50 85 PRO A C 1
ATOM 661 O O . PRO A 1 85 ? -6.866 -0.249 12.620 1.00 97.50 85 PRO A O 1
ATOM 664 N N . SER A 1 86 ? -5.875 1.609 11.828 1.00 98.06 86 SER A N 1
ATOM 665 C CA . SER A 1 86 ? -6.931 1.901 10.850 1.00 98.06 86 SER A CA 1
ATOM 666 C C . SER A 1 86 ? -7.021 0.832 9.762 1.00 98.06 86 SER A C 1
ATOM 668 O O . SER A 1 86 ? -8.125 0.373 9.464 1.00 98.06 86 SER A O 1
ATOM 670 N N . PHE A 1 87 ? -5.890 0.398 9.191 1.00 98.00 87 PHE A N 1
ATOM 671 C CA . PHE A 1 87 ? -5.912 -0.670 8.187 1.00 98.00 87 PHE A CA 1
ATOM 672 C C . PHE A 1 87 ? -6.357 -2.002 8.793 1.00 98.00 87 PHE A C 1
ATOM 674 O O . PHE A 1 87 ? -7.225 -2.654 8.217 1.00 98.00 87 PHE A O 1
ATOM 681 N N . GLN A 1 88 ? -5.867 -2.378 9.980 1.00 97.81 88 GLN A N 1
ATOM 682 C CA . GLN A 1 88 ? -6.318 -3.602 10.652 1.00 97.81 88 GLN A CA 1
ATOM 683 C C . GLN A 1 88 ? -7.827 -3.607 10.934 1.00 97.81 88 GLN A C 1
ATOM 685 O O . GLN A 1 88 ? -8.502 -4.616 10.704 1.00 97.81 88 GLN A O 1
ATOM 690 N N . ALA A 1 89 ? -8.370 -2.493 11.434 1.00 97.94 89 ALA A N 1
ATOM 691 C CA . ALA A 1 89 ? -9.796 -2.372 11.718 1.00 97.94 89 ALA A CA 1
ATOM 692 C C . ALA A 1 89 ? -10.635 -2.560 10.446 1.00 97.94 89 ALA A C 1
ATOM 694 O O . ALA A 1 89 ? -11.638 -3.277 10.465 1.00 97.94 89 ALA A O 1
ATOM 695 N N . GLU A 1 90 ? -10.197 -1.965 9.337 1.00 98.00 90 GLU A N 1
ATOM 696 C CA . GLU A 1 90 ? -10.884 -2.058 8.053 1.00 98.00 90 GLU A CA 1
ATOM 697 C C . GLU A 1 90 ? -10.776 -3.456 7.427 1.00 98.00 90 GLU A C 1
ATOM 699 O O . GLU A 1 90 ? -11.781 -4.004 6.973 1.00 98.00 90 GLU A O 1
ATOM 704 N N . LEU A 1 91 ? -9.601 -4.089 7.484 1.00 97.31 91 LEU A N 1
ATOM 705 C CA . LEU A 1 91 ? -9.403 -5.478 7.058 1.00 97.31 91 LEU A CA 1
ATOM 706 C C . LEU A 1 91 ? -10.330 -6.430 7.819 1.00 97.31 91 LEU A C 1
ATOM 708 O O . LEU A 1 91 ? -11.019 -7.250 7.210 1.00 97.31 91 LEU A O 1
ATOM 712 N N . LYS A 1 92 ? -10.424 -6.274 9.146 1.00 96.88 92 LYS A N 1
ATOM 713 C CA . LYS A 1 92 ? -11.337 -7.059 9.987 1.00 96.88 92 LYS A CA 1
ATOM 714 C C . LYS A 1 92 ? -12.801 -6.803 9.630 1.00 96.88 92 LYS A C 1
ATOM 716 O O . LYS A 1 92 ? -13.584 -7.751 9.562 1.00 96.88 92 LYS A O 1
ATOM 721 N N . ARG A 1 93 ? -13.175 -5.542 9.388 1.00 97.38 93 ARG A N 1
ATOM 722 C CA . ARG A 1 93 ? -14.534 -5.153 8.976 1.00 97.38 93 ARG A CA 1
ATOM 723 C C . ARG A 1 93 ? -14.926 -5.808 7.652 1.00 97.38 93 ARG A C 1
ATOM 725 O O . ARG A 1 93 ? -16.054 -6.276 7.520 1.00 97.38 93 ARG A O 1
ATOM 732 N N . LEU A 1 94 ? -13.998 -5.849 6.699 1.00 96.69 94 LEU A N 1
ATOM 733 C CA . LEU A 1 94 ? -14.204 -6.401 5.361 1.00 96.69 94 LEU A CA 1
ATOM 734 C C . LEU A 1 94 ? -13.946 -7.912 5.270 1.00 96.69 94 LEU A C 1
ATOM 736 O O . LEU A 1 94 ? -14.274 -8.513 4.252 1.00 96.69 94 LEU A O 1
ATOM 740 N N . ARG A 1 95 ? -13.405 -8.533 6.329 1.00 95.69 95 ARG A N 1
ATOM 741 C CA . ARG A 1 95 ? -12.983 -9.947 6.366 1.00 95.69 95 ARG A CA 1
ATOM 742 C C . ARG A 1 95 ? -11.966 -10.282 5.272 1.00 95.69 95 ARG A C 1
ATOM 744 O O . ARG A 1 95 ? -12.009 -11.356 4.678 1.00 95.69 95 ARG A O 1
ATOM 751 N N . ILE A 1 96 ? -11.066 -9.340 5.008 1.00 94.00 96 ILE A N 1
ATOM 752 C CA . ILE A 1 96 ? -9.987 -9.500 4.039 1.00 94.00 96 ILE A CA 1
ATOM 753 C C . ILE A 1 96 ? -8.782 -10.076 4.768 1.00 94.00 96 ILE A C 1
ATOM 755 O O . ILE A 1 96 ? -8.276 -9.489 5.724 1.00 94.00 96 ILE A O 1
ATOM 759 N N . ASP A 1 97 ? -8.325 -11.220 4.288 1.00 86.38 97 ASP A N 1
ATOM 760 C CA . ASP A 1 97 ? -7.004 -11.739 4.609 1.00 86.38 97 ASP A CA 1
ATOM 761 C C . ASP A 1 97 ? -5.951 -11.008 3.750 1.00 86.38 97 ASP A C 1
ATOM 763 O O . ASP A 1 97 ? -6.263 -10.521 2.660 1.00 86.38 97 ASP A O 1
ATOM 767 N N . TYR A 1 98 ? -4.712 -10.920 4.217 1.00 77.25 98 TYR A N 1
ATOM 768 C CA . TYR A 1 98 ? -3.623 -10.176 3.577 1.00 77.25 98 TYR A CA 1
ATOM 769 C C . TYR A 1 98 ? -2.284 -10.929 3.557 1.00 77.25 98 TYR A C 1
ATOM 771 O O . TYR A 1 98 ? -1.275 -10.343 3.147 1.00 77.25 98 TYR A O 1
ATOM 779 N N . GLY A 1 99 ? -2.313 -12.233 3.867 1.00 63.62 99 GLY A N 1
ATOM 780 C CA . GLY A 1 99 ? -1.174 -13.149 3.741 1.00 63.62 99 GLY A CA 1
ATOM 781 C C . GLY A 1 99 ? -0.737 -13.733 5.072 1.00 63.62 99 GLY A C 1
ATOM 782 O O . GLY A 1 99 ? -0.585 -12.943 6.026 1.00 63.62 99 GLY A O 1
#

Secondary structure (DSSP, 8-state):
-----SS--HHHHTT-HHHHHHTTT-SSHHHHHHHHHHHHHHHTSHHHHHHHHHTTHHHHHHHHHHH-S-HHHHHHHHHHHHH-HHHHHHHHHHT----

Sequence (99 aa):
MTGSKTGKSLLIEDGTLPWIVQNANNEASPIRRHIELALCHLAQHEVNAKDMIKGGALWELVRISRDCSRDDIRTLAYRTLTSSPSFQAELKRLRIDYG

Solvent-accessible surface area (backbone atoms only — not comparable to full-atom values): 5585 Å² total; per-residue (Å²): 136,85,86,73,71,94,60,63,54,64,56,56,75,72,62,44,47,54,60,50,45,75,42,38,79,38,86,53,63,75,60,13,53,54,37,46,50,50,52,40,59,51,47,63,38,66,79,32,34,69,59,36,51,77,50,51,36,53,60,54,40,38,46,34,26,67,67,43,92,44,64,72,59,14,52,46,24,40,48,34,44,74,70,28,69,66,50,41,53,50,30,62,73,71,69,55,82,50,125

Nearest PDB structures (foldseek):
  7jtk-assembly1_X  TM=7.016E-01  e=8.318E-02  Chlamydomonas reinhardtii
  1i7x-assembly1_A  TM=7.798E-01  e=2.489E-01  Mus musculus
  8j07-assembly1_u7  TM=6.910E-01  e=7.071E-01  Homo sapiens
  9cpc-assembly1_1A  TM=6.284E-01  e=7.850E-01  Sus scrofa
  8p2l-assembly1_A  TM=7.549E-01  e=3.386E+00  Homo sapiens

InterPro domains:
  IPR011989 Armadillo-like helical [G3DSA:1.25.10.10] (1-88)
  IPR016024 Armadillo-type fold [SSF48371] (6-81)
  IPR045156 Vacuolar protein 8 [PTHR47249] (5-98)

pLDDT: mean 92.49, std 11.8, range [36.56, 98.25]

Radius of gyration: 12.71 Å; Cα contacts (8 Å, |Δi|>4): 102; chains: 1; bounding box: 32×31×30 Å